Protein AF-A0A496L6R9-F1 (afdb_monomer_lite)

pLDDT: mean 81.35, std 10.78, range [52.53, 95.12]

Structure (mmCIF, N/CA/C/O backbone):
data_AF-A0A496L6R9-F1
#
_entry.id   AF-A0A496L6R9-F1
#
loop_
_atom_site.group_PDB
_atom_site.id
_atom_site.type_symbol
_atom_site.label_atom_id
_atom_site.label_alt_id
_atom_site.label_comp_id
_atom_site.label_asym_id
_atom_site.label_entity_id
_atom_site.label_seq_id
_atom_site.pdbx_PDB_ins_code
_atom_site.Cartn_x
_atom_site.Cartn_y
_atom_site.Cartn_z
_atom_site.occupancy
_atom_site.B_iso_or_equiv
_atom_site.auth_seq_id
_atom_site.auth_comp_id
_atom_site.auth_asym_id
_atom_site.auth_atom_id
_atom_site.pdbx_PDB_model_num
ATOM 1 N N . MET A 1 1 ? -13.914 -12.854 -1.482 1.00 52.53 1 MET A N 1
ATOM 2 C CA . MET A 1 1 ? -13.516 -12.186 -0.224 1.00 52.53 1 MET A CA 1
ATOM 3 C C . MET A 1 1 ? -13.835 -13.091 0.954 1.00 52.53 1 MET A C 1
ATOM 5 O O . MET A 1 1 ? -14.924 -13.657 1.001 1.00 52.53 1 MET A O 1
ATOM 9 N N . HIS A 1 2 ? -12.878 -13.286 1.862 1.00 59.50 2 HIS A N 1
ATOM 10 C CA . HIS A 1 2 ? -13.120 -13.997 3.119 1.00 59.50 2 HIS A CA 1
ATOM 11 C C . HIS A 1 2 ? -14.082 -13.174 3.985 1.00 59.50 2 HIS A C 1
ATOM 13 O O . HIS A 1 2 ? -13.834 -11.998 4.201 1.00 59.50 2 HIS A O 1
ATOM 19 N N . LYS A 1 3 ? -15.140 -13.791 4.530 1.00 73.44 3 LYS A N 1
ATOM 20 C CA . LYS A 1 3 ? -16.176 -13.107 5.338 1.00 73.44 3 LYS A CA 1
ATOM 21 C C . LYS A 1 3 ? -15.670 -12.454 6.640 1.00 73.44 3 LYS A C 1
ATOM 23 O O . LYS A 1 3 ? -16.448 -11.799 7.318 1.00 73.44 3 LYS A O 1
ATOM 28 N N . ASN A 1 4 ? -14.396 -12.648 6.989 1.00 83.94 4 ASN A N 1
ATOM 29 C CA . ASN A 1 4 ? -13.804 -12.241 8.265 1.00 83.94 4 ASN A CA 1
ATOM 30 C C . ASN A 1 4 ? -12.659 -11.224 8.108 1.00 83.94 4 ASN A C 1
ATOM 32 O O . ASN A 1 4 ? -11.947 -10.970 9.076 1.00 83.94 4 ASN A O 1
ATOM 36 N N . ILE A 1 5 ? -12.428 -10.696 6.903 1.00 86.44 5 ILE A N 1
ATOM 37 C CA . ILE A 1 5 ? -11.388 -9.694 6.640 1.00 86.44 5 ILE A CA 1
ATOM 38 C C . ILE A 1 5 ? -12.084 -8.472 6.058 1.00 86.44 5 ILE A C 1
ATOM 40 O O . ILE A 1 5 ? -12.836 -8.624 5.102 1.00 86.44 5 ILE A O 1
ATOM 44 N N . ILE A 1 6 ? -11.831 -7.305 6.653 1.00 88.25 6 ILE A N 1
ATOM 45 C CA . ILE A 1 6 ? -12.342 -6.013 6.191 1.00 88.25 6 ILE A CA 1
ATOM 46 C C . ILE A 1 6 ? -11.145 -5.100 5.924 1.00 88.25 6 ILE A C 1
ATOM 48 O O . ILE A 1 6 ? -10.299 -4.935 6.809 1.00 88.25 6 ILE A O 1
ATOM 52 N N . SER A 1 7 ? -11.059 -4.510 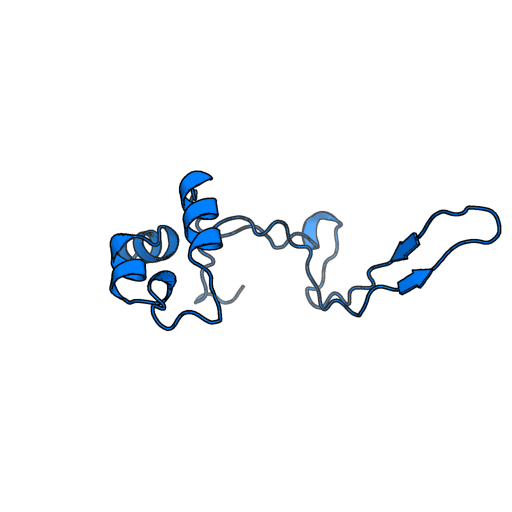4.733 1.00 89.19 7 SER A N 1
ATOM 53 C CA . SER A 1 7 ? -10.025 -3.522 4.402 1.00 89.19 7 SER A CA 1
ATOM 54 C C . SER A 1 7 ? -10.416 -2.115 4.880 1.00 89.19 7 SER A C 1
ATOM 56 O O . SER A 1 7 ? -11.514 -1.625 4.620 1.00 89.19 7 SER A O 1
ATOM 58 N N . VAL A 1 8 ? -9.509 -1.451 5.606 1.00 92.50 8 VAL A N 1
ATOM 59 C CA . VAL A 1 8 ? -9.713 -0.109 6.181 1.00 92.50 8 VAL A CA 1
ATOM 60 C C . VAL A 1 8 ? -8.494 0.756 5.869 1.00 92.50 8 VAL A C 1
ATOM 62 O O . VAL A 1 8 ? -7.380 0.354 6.201 1.00 92.50 8 VAL A O 1
ATOM 65 N N . GLY A 1 9 ? -8.677 1.931 5.262 1.00 92.38 9 GLY A N 1
ATOM 66 C CA . GLY A 1 9 ? -7.553 2.813 4.917 1.00 92.38 9 GLY A CA 1
ATOM 67 C C . GLY A 1 9 ? -7.839 3.758 3.753 1.00 92.38 9 GLY A C 1
ATOM 68 O O . GLY A 1 9 ? -8.968 4.207 3.593 1.00 92.38 9 GLY A O 1
ATOM 69 N N . GLU A 1 10 ? -6.822 4.041 2.942 1.00 89.62 10 GLU A N 1
ATOM 70 C CA . GLU A 1 10 ? -6.932 4.787 1.680 1.00 89.62 10 GLU A CA 1
ATOM 71 C C . GLU A 1 10 ? -6.677 3.874 0.481 1.00 89.62 10 GLU A C 1
ATOM 73 O O . GLU A 1 10 ? -6.078 2.803 0.611 1.00 89.62 10 GLU A O 1
ATOM 78 N N . THR A 1 11 ? -7.111 4.315 -0.700 1.00 86.69 11 THR A N 1
ATOM 79 C CA . THR A 1 11 ? -6.759 3.667 -1.964 1.00 86.69 11 THR A CA 1
ATOM 80 C C . THR A 1 11 ? -5.253 3.729 -2.168 1.00 86.69 11 THR A C 1
ATOM 82 O O . THR A 1 11 ? -4.670 4.811 -2.191 1.00 86.69 11 THR A O 1
ATOM 85 N N . THR A 1 12 ? -4.613 2.573 -2.328 1.00 77.12 12 THR A N 1
ATOM 86 C CA . THR A 1 12 ? -3.144 2.507 -2.424 1.00 77.12 12 THR A CA 1
ATOM 87 C C . THR A 1 12 ? -2.596 3.054 -3.742 1.00 77.12 12 THR A C 1
ATOM 89 O O . THR A 1 12 ? -1.404 3.338 -3.824 1.00 77.12 12 THR A O 1
ATOM 92 N N . GLY A 1 13 ? -3.437 3.161 -4.780 1.00 75.25 13 GLY A N 1
ATOM 93 C CA . GLY A 1 13 ? -3.020 3.516 -6.139 1.00 75.25 13 GLY A CA 1
ATOM 94 C C . GLY A 1 13 ? -2.107 2.479 -6.803 1.00 75.25 13 GLY A C 1
ATOM 95 O O . GLY A 1 13 ? -1.607 2.723 -7.899 1.00 75.25 13 GLY A O 1
ATOM 96 N N . ASN A 1 14 ? -1.881 1.331 -6.154 1.00 70.81 14 ASN A N 1
ATOM 97 C CA . ASN A 1 14 ? -1.014 0.278 -6.658 1.00 70.81 14 ASN A CA 1
ATOM 98 C C . ASN A 1 14 ? -1.794 -0.704 -7.530 1.00 70.81 14 ASN A C 1
ATOM 100 O O . ASN A 1 14 ? -2.900 -1.128 -7.191 1.00 70.81 14 ASN A O 1
ATOM 104 N N . LEU A 1 15 ? -1.164 -1.105 -8.630 1.00 69.75 15 LEU A N 1
ATOM 105 C CA . LEU A 1 15 ? -1.624 -2.196 -9.480 1.00 69.75 15 LEU A CA 1
ATOM 106 C C . LEU A 1 1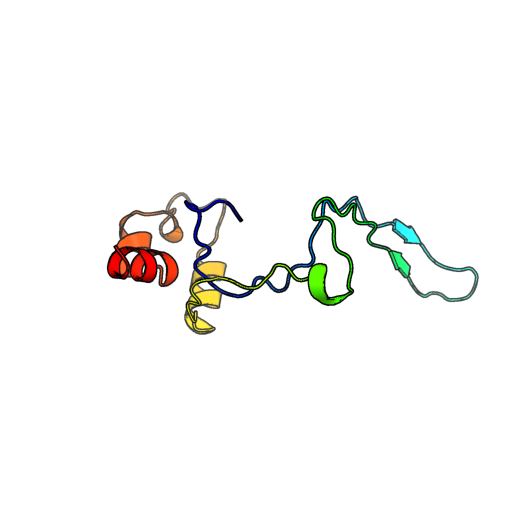5 ? -1.354 -3.546 -8.803 1.00 69.75 15 LEU A C 1
ATOM 108 O O . LEU A 1 15 ? -0.355 -3.723 -8.103 1.00 69.75 15 LEU A O 1
ATOM 112 N N . LEU A 1 16 ? -2.250 -4.505 -9.020 1.00 65.38 16 LEU A N 1
ATOM 113 C CA . LEU A 1 16 ? -2.086 -5.873 -8.542 1.00 65.38 16 LEU A CA 1
ATOM 114 C C . LEU A 1 16 ? -0.898 -6.599 -9.169 1.00 65.38 16 LEU A C 1
ATOM 116 O O . LEU A 1 16 ? -0.565 -6.381 -10.329 1.00 65.38 16 LEU A O 1
ATOM 120 N N . GLY A 1 17 ? -0.397 -7.583 -8.419 1.00 64.88 17 GLY A N 1
ATOM 121 C CA . GLY A 1 17 ? 0.391 -8.710 -8.906 1.00 64.88 17 GLY A CA 1
ATOM 122 C C . GLY A 1 17 ? 1.799 -8.791 -8.320 1.00 64.88 17 GLY A C 1
ATOM 123 O O . GLY A 1 17 ? 2.230 -7.942 -7.542 1.00 64.88 17 GLY A O 1
ATOM 124 N N . PHE A 1 18 ? 2.506 -9.877 -8.636 1.00 67.56 18 PHE A N 1
ATOM 125 C CA . PHE A 1 18 ? 3.890 -10.060 -8.204 1.00 67.56 18 PHE A CA 1
ATOM 126 C C . PHE A 1 18 ? 4.817 -9.469 -9.266 1.00 67.56 18 PHE A C 1
ATOM 128 O O . PHE A 1 18 ? 4.979 -10.042 -10.348 1.00 67.56 18 PHE A O 1
ATOM 135 N N . GLY A 1 19 ? 5.370 -8.293 -8.969 1.00 66.06 19 GLY A N 1
ATOM 136 C CA . GLY A 1 19 ? 6.327 -7.625 -9.843 1.00 66.06 19 GLY A CA 1
ATOM 137 C C . GLY A 1 19 ? 7.654 -8.379 -9.884 1.00 66.06 19 GLY A C 1
ATOM 138 O O . GLY A 1 19 ? 8.199 -8.761 -8.848 1.00 66.06 19 GLY A O 1
ATOM 139 N N . PHE A 1 20 ? 8.188 -8.573 -11.087 1.00 68.38 20 PHE A N 1
ATOM 140 C CA . PHE A 1 20 ? 9.599 -8.907 -11.271 1.00 68.38 20 PHE A CA 1
ATOM 141 C C . PHE A 1 20 ? 10.405 -7.628 -11.489 1.00 68.38 20 PHE A C 1
ATOM 143 O O . PHE A 1 20 ? 9.843 -6.564 -11.741 1.00 68.38 20 PHE A O 1
ATOM 150 N N . ALA A 1 21 ? 11.734 -7.730 -11.397 1.00 80.94 21 ALA A N 1
ATOM 151 C CA . ALA A 1 21 ? 12.602 -6.617 -11.758 1.00 80.94 21 ALA A CA 1
ATOM 152 C C . ALA A 1 21 ? 12.229 -6.106 -13.167 1.00 80.94 21 ALA A C 1
ATOM 154 O O . ALA A 1 21 ? 12.087 -6.928 -14.082 1.00 80.94 21 ALA A O 1
ATOM 155 N N . PRO A 1 22 ? 12.043 -4.787 -13.344 1.00 84.75 22 PRO A N 1
ATOM 156 C CA . PRO A 1 22 ? 11.616 -4.235 -14.617 1.00 84.75 22 PRO A CA 1
ATOM 157 C C . PRO A 1 22 ? 12.642 -4.537 -15.711 1.00 84.75 22 PRO A C 1
ATOM 159 O O . PRO A 1 22 ? 13.855 -4.483 -15.495 1.00 84.75 22 PRO A O 1
ATOM 162 N N . LEU A 1 23 ? 12.144 -4.850 -16.905 1.00 88.81 23 LEU A N 1
ATOM 163 C CA . LEU A 1 23 ? 12.969 -5.002 -18.094 1.00 88.81 23 LEU A CA 1
ATOM 164 C C . LEU A 1 23 ? 13.225 -3.618 -18.681 1.00 88.81 23 LEU A C 1
ATOM 166 O O . LEU A 1 23 ? 12.334 -3.007 -19.274 1.00 88.81 23 LEU A O 1
ATOM 170 N N . THR A 1 24 ? 14.456 -3.146 -18.525 1.00 92.44 24 THR A N 1
ATOM 171 C CA . THR A 1 24 ? 14.896 -1.847 -19.036 1.00 92.44 24 THR A CA 1
ATOM 172 C C . THR A 1 24 ? 15.773 -2.037 -20.265 1.00 92.44 24 THR A C 1
ATOM 174 O O . THR A 1 24 ? 16.774 -2.753 -20.215 1.00 92.44 24 THR A O 1
ATOM 177 N N . PHE A 1 25 ? 15.422 -1.389 -21.375 1.00 92.69 25 PHE A N 1
ATOM 178 C CA . PHE A 1 25 ? 16.193 -1.452 -22.617 1.00 92.69 25 PHE A CA 1
ATOM 179 C C . PHE A 1 25 ? 16.085 -0.157 -23.429 1.00 92.69 25 PHE A C 1
ATOM 181 O O . PHE A 1 25 ? 15.204 0.670 -23.214 1.00 92.69 25 PHE A O 1
ATOM 188 N N . VAL A 1 26 ? 16.999 0.020 -24.383 1.00 95.12 26 VAL A N 1
ATOM 189 C CA . VAL A 1 26 ? 17.026 1.163 -25.306 1.00 95.12 26 VAL A CA 1
ATOM 190 C C . VAL A 1 26 ? 16.913 0.632 -26.727 1.00 95.12 26 VAL A C 1
ATOM 192 O O . VAL A 1 26 ? 17.673 -0.253 -27.122 1.00 95.12 26 VAL A O 1
ATOM 195 N N . LEU A 1 27 ? 15.967 1.161 -27.505 1.00 89.88 27 LEU A N 1
ATOM 196 C CA . LEU A 1 27 ? 15.844 0.795 -28.916 1.00 89.88 27 LEU A CA 1
ATOM 197 C C . LEU A 1 27 ? 16.990 1.399 -29.742 1.00 89.88 27 LEU A C 1
ATOM 199 O O . LEU A 1 27 ? 17.383 2.545 -29.481 1.00 89.88 27 LEU A O 1
ATOM 203 N N . PRO A 1 28 ? 17.471 0.696 -30.786 1.00 87.19 28 PRO A N 1
ATOM 204 C CA . PRO A 1 28 ? 18.461 1.251 -31.697 1.00 87.19 28 PRO A CA 1
ATOM 205 C C . PRO A 1 28 ? 17.987 2.594 -32.266 1.00 87.19 28 PRO A C 1
ATOM 207 O O . PRO A 1 28 ? 16.879 2.699 -32.787 1.00 87.19 28 PRO A O 1
ATOM 210 N N . ASN A 1 29 ? 18.842 3.613 -32.175 1.00 90.94 29 ASN A N 1
ATOM 211 C CA . ASN A 1 29 ? 18.635 4.965 -32.715 1.00 90.94 29 ASN A CA 1
ATOM 212 C C . ASN A 1 29 ? 17.563 5.836 -32.037 1.00 90.94 29 ASN A C 1
ATOM 214 O O . ASN A 1 29 ? 17.313 6.933 -32.528 1.00 90.94 29 ASN A O 1
ATOM 218 N N . SER A 1 30 ? 16.937 5.404 -30.935 1.00 87.06 30 SER A N 1
ATOM 219 C CA . SER A 1 30 ? 15.881 6.217 -30.306 1.00 87.06 30 SER A CA 1
ATOM 220 C C . SER A 1 30 ? 16.356 7.062 -29.116 1.00 87.06 30 SER A C 1
ATOM 222 O O . SER A 1 30 ? 15.681 8.017 -28.761 1.00 87.06 30 SER A O 1
ATOM 224 N N . CYS A 1 31 ? 17.493 6.740 -28.485 1.00 89.50 31 CYS A N 1
ATOM 225 C CA . CYS A 1 31 ? 17.951 7.327 -27.208 1.00 89.50 31 CYS A CA 1
ATOM 226 C C . CYS A 1 31 ? 16.915 7.301 -26.057 1.00 89.50 31 CYS A C 1
ATOM 228 O O . CYS A 1 31 ? 17.224 7.751 -24.956 1.00 89.50 31 CYS A O 1
ATOM 230 N N . PHE A 1 32 ? 15.716 6.753 -26.273 1.00 94.00 32 PHE A N 1
ATOM 231 C CA . PHE A 1 32 ? 14.690 6.584 -25.260 1.00 94.00 32 PHE A CA 1
ATOM 232 C C . PHE A 1 32 ? 14.937 5.299 -24.478 1.00 94.00 32 PHE A C 1
ATOM 234 O O . PHE A 1 32 ? 15.203 4.237 -25.051 1.00 94.00 32 PHE A O 1
ATOM 241 N N . VAL A 1 33 ? 14.816 5.409 -23.158 1.00 92.38 33 VAL A N 1
ATOM 242 C CA . VAL A 1 33 ? 14.798 4.266 -22.251 1.00 92.38 33 VAL A CA 1
ATOM 243 C C . VAL A 1 33 ? 13.364 3.763 -22.163 1.00 92.38 33 VAL A C 1
ATOM 245 O O . VAL A 1 33 ? 12.463 4.506 -21.780 1.00 92.38 33 VAL A O 1
ATOM 248 N N . PHE A 1 34 ? 13.165 2.501 -22.520 1.00 93.06 34 PHE A N 1
ATOM 249 C CA . PHE A 1 34 ? 11.910 1.789 -22.340 1.00 93.06 34 PHE A CA 1
ATOM 250 C C . PHE A 1 34 ? 12.009 0.944 -21.077 1.00 93.06 34 PHE A C 1
ATOM 252 O O . PHE A 1 34 ? 13.004 0.246 -20.868 1.00 93.06 34 PHE A O 1
ATOM 259 N N . GLN A 1 35 ? 10.965 1.001 -20.258 1.00 91.56 35 GLN A N 1
ATOM 260 C CA . GLN A 1 35 ? 10.807 0.170 -19.075 1.00 91.56 35 GLN A CA 1
ATOM 261 C C . GLN A 1 35 ? 9.513 -0.622 -19.220 1.00 91.56 35 GLN A C 1
ATOM 263 O O . GLN A 1 35 ? 8.445 -0.045 -19.419 1.00 91.56 35 GLN A O 1
ATOM 268 N N . ILE A 1 36 ? 9.622 -1.945 -19.153 1.00 87.88 36 ILE A N 1
ATOM 269 C CA . ILE A 1 36 ? 8.473 -2.845 -19.101 1.00 87.88 36 ILE A CA 1
ATOM 270 C C . ILE A 1 36 ? 8.466 -3.482 -17.720 1.00 87.88 36 ILE A C 1
ATOM 272 O O . ILE A 1 36 ? 9.451 -4.100 -17.319 1.00 87.88 36 ILE A O 1
ATOM 276 N N . GLU A 1 37 ? 7.351 -3.352 -17.010 1.00 84.06 37 GLU A N 1
ATOM 277 C CA . GLU A 1 37 ? 7.143 -3.979 -15.706 1.00 84.06 37 GLU A CA 1
ATOM 278 C C . GLU A 1 37 ? 6.283 -5.232 -15.892 1.00 84.06 37 GLU A C 1
ATOM 280 O O . GLU A 1 37 ? 5.056 -5.134 -15.947 1.00 84.06 37 GLU A O 1
ATOM 285 N N . PRO A 1 38 ? 6.889 -6.420 -16.081 1.00 80.19 38 PRO A N 1
ATOM 286 C CA . PRO A 1 38 ? 6.122 -7.647 -16.167 1.00 80.19 38 PRO A CA 1
ATOM 287 C C . PRO A 1 38 ? 5.566 -7.990 -14.786 1.00 80.19 38 PRO A C 1
ATOM 289 O O . PRO A 1 38 ? 6.300 -8.077 -13.797 1.00 80.19 38 PRO A O 1
ATOM 292 N N . VAL A 1 39 ? 4.263 -8.234 -14.741 1.00 76.81 39 VAL A N 1
ATOM 293 C CA . VAL A 1 39 ? 3.561 -8.588 -13.515 1.00 76.81 39 VAL A CA 1
ATOM 294 C C . VAL A 1 39 ? 2.830 -9.908 -13.722 1.00 76.81 39 VAL A C 1
ATOM 296 O O . VAL A 1 39 ? 2.130 -10.090 -14.719 1.00 76.81 39 VAL A O 1
ATOM 299 N N . LEU A 1 40 ? 3.000 -10.845 -12.786 1.00 76.69 40 LEU A N 1
ATOM 300 C CA . LEU A 1 40 ? 2.146 -12.029 -12.723 1.00 76.69 40 LEU A CA 1
ATOM 301 C C . LEU A 1 40 ? 0.877 -11.686 -11.949 1.00 76.69 40 LEU A C 1
ATOM 303 O O . LEU A 1 40 ? 0.938 -11.381 -10.754 1.00 76.69 40 LEU A O 1
ATOM 307 N N . ASP A 1 41 ? -0.266 -11.777 -12.626 1.00 74.38 41 ASP A N 1
ATOM 308 C CA . ASP A 1 41 ? -1.566 -11.678 -11.978 1.00 74.38 41 ASP A CA 1
ATOM 309 C C . ASP A 1 41 ? -2.015 -13.047 -11.443 1.00 74.38 41 ASP A C 1
ATOM 311 O O . ASP A 1 41 ? -2.120 -14.028 -12.179 1.00 74.38 41 ASP A O 1
ATOM 315 N N . LEU A 1 42 ? -2.295 -13.099 -10.142 1.00 74.38 42 LEU A N 1
ATOM 316 C CA . LEU A 1 42 ? -2.850 -14.263 -9.444 1.00 74.38 42 LEU A CA 1
ATOM 317 C C . LEU A 1 42 ? -4.282 -14.003 -8.943 1.00 74.38 42 LEU A C 1
ATOM 319 O O . LEU A 1 42 ? -4.833 -14.810 -8.196 1.00 74.38 42 LEU A O 1
ATOM 323 N N . SER A 1 43 ? -4.883 -12.873 -9.329 1.00 70.75 43 SER A N 1
ATOM 324 C CA . SER A 1 43 ? -6.185 -12.401 -8.849 1.00 70.75 43 SER A CA 1
ATOM 325 C C . SER A 1 43 ? -7.368 -12.798 -9.741 1.00 70.75 43 SER A C 1
ATOM 327 O O . SER A 1 43 ? -8.513 -12.537 -9.371 1.00 70.75 43 SER A O 1
ATOM 329 N N . ASN A 1 44 ? -7.112 -13.502 -10.854 1.00 76.50 44 ASN A N 1
ATOM 330 C CA . ASN A 1 44 ? -8.120 -13.905 -11.843 1.00 76.50 44 ASN A CA 1
ATOM 331 C C . ASN A 1 44 ? -8.851 -12.692 -12.455 1.00 76.50 44 ASN A C 1
ATOM 333 O O . ASN A 1 44 ? -10.072 -12.737 -12.650 1.00 76.50 44 ASN A O 1
ATOM 337 N N . ALA A 1 45 ? -8.106 -11.617 -12.743 1.00 78.00 45 ALA A N 1
ATOM 338 C CA . ALA A 1 45 ? -8.620 -10.424 -13.403 1.00 78.00 45 ALA A CA 1
ATOM 339 C C . ALA A 1 45 ? -9.164 -10.760 -14.803 1.00 78.00 45 ALA A C 1
ATOM 341 O O . ALA A 1 45 ? -8.550 -11.499 -15.576 1.00 78.00 45 ALA A O 1
ATOM 342 N N . LYS A 1 46 ? -10.336 -10.217 -15.146 1.00 82.56 46 LYS A N 1
ATOM 343 C CA . LYS A 1 46 ? -11.003 -10.410 -16.447 1.00 82.56 46 LYS A CA 1
ATOM 344 C C . LYS A 1 46 ? -11.128 -9.115 -17.239 1.00 82.56 46 LYS A C 1
ATOM 346 O O . LYS A 1 46 ? -11.242 -9.155 -18.463 1.00 82.56 46 LYS A O 1
ATOM 351 N N . THR A 1 47 ? -11.134 -7.980 -16.552 1.00 82.19 47 THR A N 1
ATOM 352 C CA . THR A 1 47 ? -11.240 -6.642 -17.134 1.00 82.19 47 THR A CA 1
ATOM 353 C C . THR A 1 47 ? -10.039 -5.782 -16.744 1.00 82.19 47 THR A C 1
ATOM 355 O O . THR A 1 47 ? -9.335 -6.085 -15.786 1.00 82.19 47 THR A O 1
ATOM 358 N N . LEU A 1 48 ? -9.810 -4.679 -17.467 1.00 76.81 48 LEU A N 1
ATOM 359 C CA . LEU A 1 48 ? -8.750 -3.716 -17.135 1.00 76.81 48 LEU A CA 1
ATOM 360 C C . LEU A 1 48 ? -8.907 -3.141 -15.713 1.00 76.81 48 LEU A C 1
ATOM 362 O O . LEU A 1 48 ? -7.917 -2.823 -15.064 1.00 76.81 48 LEU A O 1
ATOM 366 N N . TYR A 1 49 ? -10.141 -3.023 -15.222 1.00 76.00 49 TYR A N 1
ATOM 367 C CA . TYR A 1 49 ? -10.423 -2.479 -13.894 1.00 76.00 49 TYR A CA 1
ATOM 368 C C . TYR A 1 49 ? -10.156 -3.484 -12.774 1.00 76.00 49 TYR A C 1
ATOM 370 O O . TYR A 1 49 ? -9.896 -3.079 -11.648 1.00 76.00 49 TYR A O 1
ATOM 378 N N . ASP A 1 50 ? -10.140 -4.780 -13.086 1.00 75.69 50 ASP A N 1
ATOM 379 C CA . ASP A 1 50 ? -9.864 -5.827 -12.101 1.00 75.69 50 ASP A CA 1
ATOM 380 C C . ASP A 1 50 ? -8.387 -5.817 -11.660 1.00 75.69 50 ASP A C 1
ATOM 382 O O . ASP A 1 50 ? -8.049 -6.384 -10.634 1.00 75.69 50 ASP A O 1
ATOM 386 N N . TYR A 1 51 ? -7.493 -5.132 -12.384 1.00 72.06 51 TYR A N 1
ATOM 387 C CA . TYR A 1 51 ? -6.101 -4.926 -11.953 1.00 72.06 51 TYR A CA 1
ATOM 388 C C . TYR A 1 51 ? -5.969 -3.905 -10.814 1.00 72.06 51 TYR A C 1
ATOM 390 O O . TYR A 1 51 ? -4.938 -3.859 -10.139 1.00 72.06 51 TYR A O 1
ATOM 398 N N . PHE A 1 52 ? -7.009 -3.099 -10.589 1.00 72.12 52 PHE A N 1
ATOM 399 C CA . PHE A 1 52 ? -7.087 -2.102 -9.530 1.00 72.12 52 PHE A CA 1
ATOM 400 C C . PHE A 1 52 ? -7.928 -2.666 -8.376 1.00 72.12 52 PHE A C 1
ATOM 402 O O . PHE A 1 52 ? -9.095 -2.328 -8.191 1.00 72.12 52 PHE A O 1
ATOM 409 N N . HIS A 1 53 ? -7.346 -3.569 -7.582 1.00 68.94 53 HIS A N 1
ATOM 410 C CA . HIS A 1 53 ? -7.915 -3.950 -6.278 1.00 68.94 53 HIS A CA 1
ATOM 411 C C . HIS A 1 53 ? -7.414 -3.004 -5.177 1.00 68.94 53 HIS A C 1
ATOM 413 O O . HIS A 1 53 ? -6.934 -3.432 -4.127 1.00 68.94 53 HIS A O 1
ATOM 419 N N . ASP A 1 54 ? -7.479 -1.704 -5.435 1.00 75.75 54 ASP A N 1
ATOM 420 C CA . ASP A 1 54 ? -7.046 -0.655 -4.515 1.00 75.75 54 ASP A CA 1
ATOM 421 C C . ASP A 1 54 ? -8.188 -0.131 -3.636 1.00 75.75 54 ASP A C 1
ATOM 423 O O . ASP A 1 54 ? -7.936 0.565 -2.653 1.00 75.75 54 ASP A O 1
ATOM 427 N N . ASN A 1 55 ? -9.432 -0.493 -3.958 1.00 79.38 55 ASN A N 1
ATOM 428 C CA . ASN A 1 55 ? -10.604 -0.104 -3.191 1.00 79.38 55 ASN A CA 1
ATOM 429 C C . ASN A 1 55 ? -10.602 -0.747 -1.799 1.00 79.38 55 ASN A C 1
ATOM 431 O O . ASN A 1 55 ? -10.574 -1.970 -1.638 1.00 79.38 55 ASN A O 1
ATOM 435 N N . VAL A 1 56 ? -10.695 0.108 -0.786 1.00 87.56 56 VAL A N 1
ATOM 436 C CA . VAL A 1 56 ? -10.902 -0.281 0.609 1.00 87.56 56 VAL A CA 1
ATOM 437 C C . VAL A 1 56 ? -12.395 -0.330 0.930 1.00 87.56 56 VAL A C 1
ATOM 439 O O . VAL A 1 56 ? -13.170 0.499 0.457 1.00 87.56 56 VAL A O 1
ATOM 442 N N . GLU A 1 57 ? -12.813 -1.283 1.759 1.00 90.88 57 GLU A N 1
ATOM 443 C CA . GLU A 1 57 ? -14.213 -1.424 2.175 1.00 90.88 57 GLU A CA 1
ATOM 444 C C . GLU A 1 57 ? -14.638 -0.295 3.118 1.00 90.88 57 GLU A C 1
ATOM 446 O O . GLU A 1 57 ? -15.787 0.148 3.092 1.00 90.88 57 GLU A O 1
ATOM 451 N N . ILE A 1 58 ? -13.709 0.192 3.944 1.00 92.75 58 ILE A N 1
ATOM 452 C CA . ILE A 1 58 ? -13.933 1.319 4.846 1.00 92.75 58 ILE A CA 1
ATOM 453 C C . ILE A 1 58 ? -12.876 2.396 4.579 1.00 92.75 58 ILE A C 1
ATOM 455 O O . ILE A 1 58 ? -11.748 2.289 5.073 1.00 92.75 58 ILE A O 1
ATOM 459 N N . PRO A 1 59 ? -13.229 3.461 3.841 1.00 93.38 59 PRO A N 1
ATOM 460 C CA . PRO A 1 59 ? -12.298 4.539 3.562 1.00 93.38 59 PRO A CA 1
ATOM 461 C C . PRO A 1 59 ? -12.009 5.380 4.814 1.00 93.38 59 PRO A C 1
ATOM 463 O O . PRO A 1 59 ? -12.879 5.616 5.666 1.00 93.38 59 PRO A O 1
ATOM 466 N N . VAL A 1 60 ? -10.769 5.847 4.910 1.00 94.31 60 VAL A N 1
ATOM 467 C CA . VAL A 1 60 ? -10.249 6.747 5.940 1.00 94.31 60 VAL A CA 1
ATOM 468 C C . VAL A 1 60 ? -9.448 7.827 5.246 1.00 94.31 60 VAL A C 1
ATOM 470 O O . VAL A 1 60 ? -8.385 7.540 4.731 1.00 94.31 60 VAL A O 1
ATOM 473 N N . GLU A 1 61 ? -9.934 9.060 5.261 1.00 90.75 61 GLU A N 1
ATOM 474 C CA . GLU A 1 61 ? -9.198 10.197 4.710 1.00 90.75 61 GLU A CA 1
ATOM 475 C C . GLU A 1 61 ? -8.005 10.553 5.610 1.00 90.75 61 GLU A C 1
ATOM 477 O O . GLU A 1 61 ? -8.166 10.779 6.819 1.00 90.75 61 GLU A O 1
ATOM 482 N N . ILE A 1 62 ? -6.808 10.599 5.027 1.00 90.44 62 ILE A N 1
ATOM 483 C CA . ILE A 1 62 ? -5.576 11.013 5.694 1.00 90.44 62 ILE A CA 1
ATOM 484 C C . ILE A 1 62 ? -5.137 12.341 5.078 1.00 90.44 62 ILE A C 1
ATOM 486 O O . ILE A 1 62 ? -4.885 12.447 3.882 1.00 90.44 62 ILE A O 1
ATOM 490 N N . SER A 1 63 ? -5.030 13.385 5.900 1.00 90.00 63 SER A N 1
ATOM 491 C CA . SER A 1 63 ? -4.632 14.698 5.389 1.00 90.00 63 SER A CA 1
ATOM 492 C C . SER A 1 63 ? -3.182 14.688 4.890 1.00 90.00 63 SER A C 1
ATOM 494 O O . SER A 1 63 ? -2.324 13.988 5.439 1.00 90.00 63 SER A O 1
ATOM 496 N N . VAL A 1 64 ? -2.883 15.516 3.886 1.00 89.31 64 VAL A N 1
ATOM 497 C CA . VAL A 1 64 ? -1.530 15.656 3.318 1.00 89.31 64 VAL A CA 1
ATOM 498 C C . VAL A 1 64 ? -0.508 15.998 4.405 1.00 89.31 64 VAL A C 1
ATOM 500 O O . VAL A 1 64 ? 0.591 15.446 4.427 1.00 89.31 64 VAL A O 1
ATOM 503 N N . GLU A 1 65 ? -0.873 16.856 5.358 1.00 89.44 65 GLU A N 1
ATOM 504 C CA . GLU A 1 65 ? -0.013 17.223 6.485 1.00 89.44 65 GLU A CA 1
ATOM 505 C C . GLU A 1 65 ? 0.327 16.006 7.352 1.00 89.44 65 GLU A C 1
ATOM 507 O O . GLU A 1 65 ? 1.473 15.851 7.781 1.00 89.44 65 GLU A O 1
ATOM 512 N N . GLN A 1 66 ? -0.648 15.125 7.595 1.00 86.00 66 GLN A N 1
ATOM 513 C CA . GLN A 1 66 ? -0.441 13.899 8.358 1.00 86.00 66 GLN A CA 1
ATOM 514 C C . GLN A 1 66 ? 0.424 12.897 7.582 1.00 86.00 66 GLN A C 1
ATOM 516 O O . GLN A 1 66 ? 1.309 12.288 8.185 1.00 86.00 66 GLN A O 1
ATOM 521 N N . VAL A 1 67 ? 0.232 12.767 6.263 1.00 85.94 67 VAL A N 1
ATOM 522 C CA . VAL A 1 67 ? 1.088 11.939 5.392 1.00 85.94 67 VAL A CA 1
ATOM 523 C C . VAL A 1 67 ? 2.539 12.415 5.462 1.00 85.94 67 VAL A C 1
ATOM 525 O O . VAL A 1 67 ? 3.432 11.627 5.777 1.00 85.94 67 VAL A O 1
ATOM 528 N N . VAL A 1 68 ? 2.776 13.714 5.257 1.00 85.19 68 VAL A N 1
ATOM 529 C CA . VAL A 1 68 ? 4.116 14.320 5.319 1.00 85.19 68 VAL A CA 1
ATOM 530 C C . VAL A 1 68 ? 4.732 14.144 6.705 1.00 85.19 68 VAL A C 1
ATOM 532 O O . VAL A 1 68 ? 5.904 13.786 6.827 1.00 85.19 68 VAL A O 1
ATOM 535 N N . LYS A 1 69 ? 3.949 14.343 7.770 1.00 82.56 69 LYS A N 1
ATOM 536 C CA . LYS A 1 69 ? 4.407 14.125 9.145 1.00 82.56 69 LYS A CA 1
ATOM 537 C C . LYS A 1 69 ? 4.807 12.668 9.380 1.00 82.56 69 LYS A C 1
ATOM 539 O O . LYS A 1 69 ? 5.837 12.427 10.002 1.00 82.56 69 LYS A O 1
ATOM 544 N N . ASN A 1 70 ? 4.027 11.704 8.901 1.00 80.88 70 ASN A N 1
ATOM 545 C CA . ASN A 1 70 ? 4.340 10.283 9.051 1.00 80.88 70 ASN A CA 1
ATOM 546 C C . ASN A 1 70 ? 5.601 9.906 8.266 1.00 80.88 70 ASN A C 1
ATOM 548 O O . ASN A 1 70 ? 6.468 9.235 8.817 1.00 80.88 70 ASN A O 1
ATOM 552 N N . PHE A 1 71 ? 5.736 10.397 7.032 1.00 77.56 71 PHE A N 1
ATOM 553 C CA . PHE A 1 71 ? 6.911 10.176 6.189 1.00 77.56 71 PHE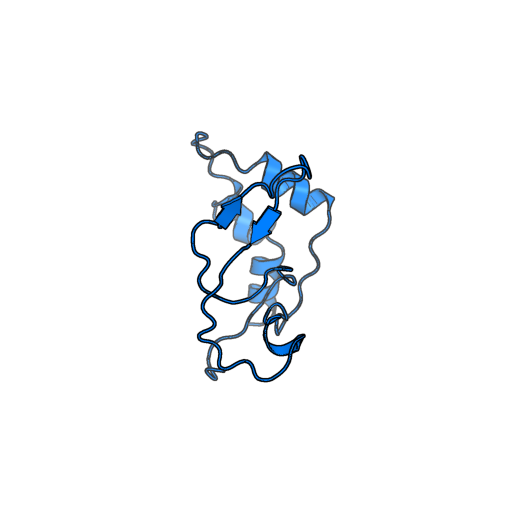 A CA 1
ATOM 554 C C . PHE A 1 71 ? 8.185 10.765 6.806 1.00 77.56 71 PHE A C 1
ATOM 556 O O . PHE A 1 71 ? 9.190 10.078 6.925 1.00 77.56 71 PHE A O 1
ATOM 563 N N . ASN A 1 72 ? 8.139 12.009 7.287 1.00 74.12 72 ASN A N 1
ATOM 564 C CA . ASN A 1 72 ? 9.301 12.658 7.904 1.00 74.12 72 ASN A CA 1
ATOM 565 C C . ASN A 1 72 ? 9.699 12.032 9.249 1.00 74.12 72 ASN A C 1
ATOM 567 O O . ASN A 1 72 ? 10.855 12.124 9.658 1.00 74.12 72 ASN A O 1
ATOM 571 N N . ASN A 1 73 ? 8.747 11.406 9.945 1.00 71.44 73 ASN A N 1
ATOM 572 C CA . ASN A 1 73 ? 9.013 10.660 11.174 1.00 71.44 73 ASN A CA 1
ATOM 573 C C . ASN A 1 73 ? 9.374 9.189 10.909 1.00 71.44 73 ASN A C 1
ATOM 575 O O . ASN A 1 73 ? 9.740 8.478 11.847 1.00 71.44 73 ASN A O 1
ATOM 579 N N . TYR A 1 74 ? 9.298 8.725 9.657 1.00 67.19 74 TYR A N 1
ATOM 580 C CA . TYR A 1 74 ? 9.857 7.445 9.252 1.00 67.19 74 TYR A CA 1
ATOM 581 C C . TYR A 1 74 ? 11.372 7.602 9.130 1.00 67.19 74 TYR A C 1
ATOM 583 O O . TYR A 1 74 ? 11.896 8.144 8.160 1.00 67.19 74 TYR A O 1
ATOM 591 N N . ASN A 1 75 ? 12.092 7.140 10.147 1.00 64.62 75 ASN A N 1
ATOM 592 C CA . ASN A 1 75 ? 13.541 7.047 10.102 1.00 64.62 75 ASN A CA 1
ATOM 593 C C . ASN A 1 75 ? 13.952 5.647 10.588 1.00 64.62 75 ASN A C 1
ATOM 595 O O . ASN A 1 75 ? 13.772 5.347 11.771 1.00 64.62 75 ASN A O 1
ATOM 599 N N . PRO A 1 76 ? 14.456 4.775 9.694 1.00 61.69 76 PRO A N 1
ATOM 600 C CA . PRO A 1 76 ? 14.783 3.390 10.031 1.00 61.69 76 PRO A CA 1
ATOM 601 C C . PRO A 1 76 ? 15.939 3.270 11.039 1.00 61.69 76 PRO A C 1
ATOM 603 O O . PRO A 1 76 ? 16.025 2.259 11.734 1.00 61.69 76 PRO A O 1
ATOM 606 N N . ASP A 1 77 ? 16.765 4.312 11.169 1.00 62.72 77 ASP A N 1
ATOM 607 C CA . ASP A 1 77 ? 17.951 4.350 12.033 1.00 62.72 7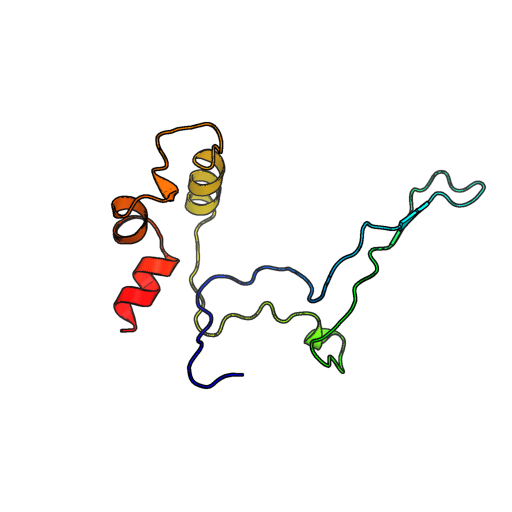7 ASP A CA 1
ATOM 608 C C . ASP A 1 77 ? 17.691 5.041 13.383 1.00 62.72 77 ASP A C 1
ATOM 610 O O . ASP A 1 77 ? 18.560 5.085 14.258 1.00 62.72 77 ASP A O 1
ATOM 614 N N . ARG A 1 78 ? 16.487 5.593 13.580 1.00 59.28 78 ARG A N 1
ATOM 615 C CA . ARG A 1 78 ? 16.082 6.237 14.832 1.00 59.28 78 ARG A CA 1
ATOM 616 C C . ARG A 1 78 ? 15.446 5.240 15.798 1.00 59.28 78 ARG A C 1
ATOM 618 O O . ARG A 1 78 ? 14.513 4.507 15.475 1.00 59.28 78 ARG A O 1
ATOM 625 N N . VAL A 1 79 ? 15.962 5.233 17.027 1.00 52.69 79 VAL A N 1
ATOM 626 C CA . VAL A 1 79 ? 15.509 4.354 18.118 1.00 52.69 79 VAL A CA 1
ATOM 627 C C . VAL A 1 79 ? 14.158 4.816 18.684 1.00 52.69 79 VAL A C 1
ATOM 629 O O . VAL A 1 79 ? 13.383 3.994 19.178 1.00 52.69 79 VAL A O 1
ATOM 632 N N . ASP A 1 80 ? 13.822 6.105 18.552 1.00 59.25 80 ASP A N 1
ATOM 633 C CA . ASP A 1 80 ? 12.499 6.661 18.833 1.00 59.25 80 ASP A CA 1
ATOM 634 C C . ASP A 1 80 ? 11.519 6.289 17.713 1.00 59.25 80 ASP A C 1
ATOM 636 O O . ASP A 1 80 ? 11.114 7.095 16.879 1.00 59.25 80 ASP A O 1
ATOM 640 N N . LYS A 1 81 ? 11.097 5.020 17.730 1.00 65.00 81 LYS A N 1
ATOM 641 C CA . LYS A 1 81 ? 10.037 4.427 16.900 1.00 65.00 81 LYS A CA 1
ATOM 642 C C . LYS A 1 81 ? 8.651 5.001 17.233 1.00 65.00 81 LYS A C 1
ATOM 644 O O . LYS A 1 81 ? 7.693 4.251 17.402 1.00 65.00 81 LYS A O 1
ATOM 649 N N . TYR A 1 82 ? 8.531 6.320 17.372 1.00 73.94 82 TYR A N 1
ATOM 650 C CA . TYR A 1 82 ? 7.318 6.996 17.819 1.00 73.94 82 TYR A CA 1
ATOM 651 C C . TYR A 1 82 ? 6.117 6.635 16.940 1.00 73.94 82 TYR A C 1
ATOM 653 O O . TYR A 1 82 ? 5.076 6.282 17.4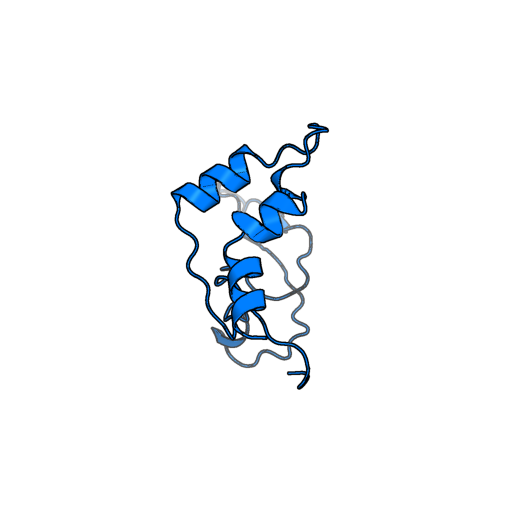84 1.00 73.94 82 TYR A O 1
ATOM 661 N N . ILE A 1 83 ? 6.275 6.586 15.613 1.00 79.25 83 ILE A N 1
ATOM 662 C CA . ILE A 1 83 ? 5.200 6.182 14.685 1.00 79.25 83 ILE A CA 1
ATOM 663 C C . ILE A 1 83 ? 4.754 4.716 14.839 1.00 79.25 83 ILE A C 1
ATOM 665 O O . ILE A 1 83 ? 3.655 4.364 14.430 1.00 79.25 83 ILE A O 1
ATOM 669 N N . TYR A 1 84 ? 5.572 3.864 15.463 1.00 79.12 84 TYR A N 1
ATOM 670 C CA . TYR A 1 84 ? 5.233 2.471 15.784 1.00 79.12 84 TYR A CA 1
ATOM 671 C C . TYR A 1 84 ? 4.883 2.281 17.264 1.00 79.12 84 TYR A C 1
ATOM 673 O O . TYR A 1 84 ? 4.700 1.154 17.729 1.00 79.12 84 TYR A O 1
ATOM 681 N N . SER A 1 85 ? 4.827 3.369 18.033 1.00 84.00 85 SER A N 1
ATOM 682 C CA . SER A 1 85 ? 4.466 3.318 19.442 1.00 84.00 85 SER A CA 1
ATOM 683 C C . SER A 1 85 ? 2.966 3.103 19.606 1.00 84.00 85 SER A C 1
ATOM 685 O O . SER A 1 85 ? 2.147 3.516 18.780 1.00 84.00 85 SER A O 1
ATOM 687 N N . LYS A 1 86 ? 2.594 2.505 20.739 1.00 89.38 86 LYS A N 1
ATOM 688 C CA . LYS A 1 86 ? 1.193 2.403 21.143 1.00 89.38 86 LYS A CA 1
ATOM 689 C C . LYS A 1 86 ? 0.546 3.790 21.195 1.00 89.38 86 LYS A C 1
ATOM 691 O O . LYS A 1 86 ? -0.546 3.972 20.675 1.00 89.38 86 LYS A O 1
ATOM 696 N N . ASP A 1 87 ? 1.233 4.778 21.753 1.00 88.81 87 ASP A N 1
ATOM 697 C CA . ASP A 1 87 ? 0.681 6.126 21.885 1.00 88.81 87 ASP A CA 1
ATOM 698 C C . ASP A 1 87 ? 0.349 6.748 20.528 1.00 88.81 87 ASP A C 1
ATOM 700 O O . ASP A 1 87 ? -0.702 7.372 20.388 1.00 88.81 87 ASP A O 1
ATOM 704 N N . PHE A 1 88 ? 1.184 6.526 19.511 1.00 88.56 88 PHE A N 1
ATOM 705 C CA . PHE A 1 88 ? 0.881 6.955 18.151 1.00 88.56 88 PHE A CA 1
ATOM 706 C C . PHE A 1 88 ? -0.341 6.240 17.579 1.00 88.56 88 PHE A C 1
ATOM 708 O O . PHE A 1 88 ? -1.262 6.912 17.120 1.00 88.56 88 PHE A O 1
ATOM 715 N N . LEU A 1 89 ? -0.404 4.909 17.671 1.00 89.62 89 LEU A N 1
ATOM 716 C CA . LEU A 1 89 ? -1.544 4.143 17.156 1.00 89.62 89 LEU A CA 1
ATOM 717 C C . LEU A 1 89 ? -2.875 4.608 17.767 1.00 89.62 89 LEU A C 1
ATOM 719 O O . LEU A 1 89 ? -3.855 4.818 17.059 1.00 89.62 89 LEU A O 1
ATOM 723 N N . TYR A 1 90 ? -2.923 4.818 19.082 1.00 91.38 90 TYR A N 1
ATOM 724 C CA . TYR A 1 90 ? -4.173 5.180 19.757 1.00 91.38 90 TYR A CA 1
ATOM 725 C C . TYR A 1 90 ? -4.553 6.658 19.580 1.00 91.38 90 TYR A C 1
ATOM 727 O O . TYR A 1 90 ? -5.744 6.971 19.510 1.00 91.38 90 TYR A O 1
ATOM 735 N N . ASN A 1 91 ? -3.575 7.568 19.497 1.00 89.69 91 ASN A N 1
ATOM 736 C CA . ASN A 1 91 ? -3.844 9.011 19.551 1.00 89.69 91 ASN A CA 1
ATOM 737 C C . ASN A 1 91 ? -3.646 9.742 18.216 1.00 89.69 91 ASN A C 1
ATOM 739 O O . ASN A 1 91 ? -4.259 10.790 18.000 1.00 89.69 91 ASN A O 1
ATOM 743 N N . HIS A 1 92 ? -2.835 9.202 17.307 1.00 87.94 92 HIS A N 1
ATOM 744 C CA . HIS A 1 92 ? -2.369 9.907 16.110 1.00 87.94 92 HIS A CA 1
ATOM 745 C C . HIS A 1 92 ? -2.645 9.165 14.797 1.00 87.94 92 HIS A C 1
ATOM 747 O O . HIS A 1 92 ? -2.859 9.832 13.790 1.00 87.94 92 HIS A O 1
ATOM 753 N N . ASP A 1 93 ? -2.707 7.832 14.799 1.00 90.19 93 ASP A N 1
ATOM 754 C CA . ASP A 1 93 ? -3.028 7.043 13.607 1.00 90.19 93 ASP A CA 1
ATOM 755 C C . ASP A 1 93 ? -4.536 7.139 13.270 1.00 90.19 93 ASP A C 1
ATOM 757 O O . ASP A 1 93 ? -5.384 6.682 14.050 1.00 90.19 93 ASP A O 1
ATOM 761 N N . PRO A 1 94 ?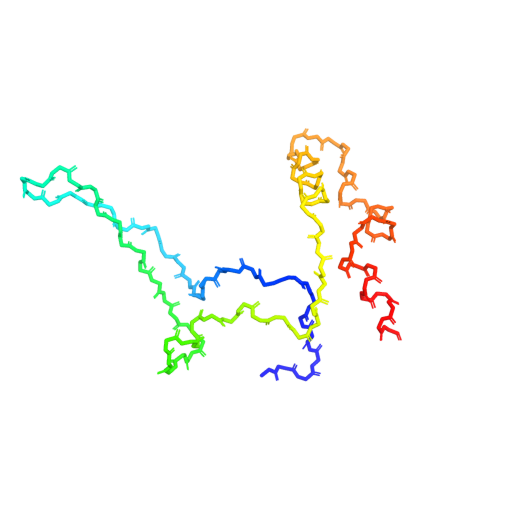 -4.915 7.734 12.124 1.00 91.62 94 PRO A N 1
ATOM 762 C CA . PRO A 1 94 ? -6.317 7.887 11.744 1.00 91.62 94 PRO A CA 1
ATOM 763 C C . PRO A 1 94 ? -6.991 6.552 11.394 1.00 91.62 94 PRO A C 1
ATOM 765 O O . PRO A 1 94 ? -8.176 6.375 11.692 1.00 91.62 94 PRO A O 1
ATOM 768 N N . VAL A 1 95 ? -6.250 5.600 10.820 1.00 92.75 95 VAL A N 1
ATOM 769 C CA . VAL A 1 95 ? -6.759 4.282 10.423 1.00 92.75 95 VAL A CA 1
ATOM 770 C C . VAL A 1 95 ? -7.044 3.454 11.669 1.00 92.75 95 VAL A C 1
ATOM 772 O O . VAL A 1 95 ? -8.155 2.946 11.839 1.00 92.75 95 VAL A O 1
ATOM 775 N N . PHE A 1 96 ? -6.095 3.392 12.604 1.00 93.44 96 PHE A N 1
ATOM 776 C CA . PHE A 1 96 ? -6.278 2.634 13.843 1.00 93.44 96 PHE A CA 1
ATOM 777 C C . PHE A 1 96 ? -7.436 3.189 14.684 1.00 93.44 96 PHE A C 1
ATOM 779 O O . PHE A 1 96 ? -8.299 2.446 15.161 1.00 93.44 96 PHE A O 1
ATOM 786 N N . ARG A 1 97 ? -7.531 4.519 14.798 1.00 92.56 97 ARG A N 1
ATOM 787 C CA . ARG A 1 97 ? -8.649 5.184 15.486 1.00 92.56 97 ARG A CA 1
ATOM 788 C C . ARG A 1 97 ? -9.991 4.945 14.806 1.00 92.56 97 ARG A C 1
ATOM 790 O O . ARG A 1 97 ? -11.010 4.919 15.497 1.00 92.56 97 ARG A O 1
ATOM 797 N N . LYS A 1 98 ? -10.023 4.785 13.479 1.00 94.50 98 LYS A N 1
ATOM 798 C CA . LYS A 1 98 ? -11.241 4.398 12.762 1.00 94.50 98 LYS A CA 1
ATOM 799 C C . LYS A 1 98 ? -11.662 2.983 13.153 1.00 94.50 98 LYS A C 1
ATOM 801 O O . LYS A 1 98 ? -12.816 2.800 13.528 1.00 94.50 98 LYS A O 1
ATOM 806 N N . VAL A 1 99 ? -10.735 2.023 13.141 1.00 93.56 99 VAL A N 1
ATOM 807 C CA . VAL A 1 99 ? -11.001 0.623 13.520 1.00 93.56 99 VAL A CA 1
ATOM 808 C C . VAL A 1 99 ? -11.583 0.527 14.933 1.00 93.56 99 VAL A C 1
ATOM 810 O O . VAL A 1 99 ? -12.591 -0.146 15.136 1.00 93.56 99 VAL A O 1
ATOM 813 N N . LEU A 1 100 ? -11.019 1.262 15.897 1.00 93.56 100 LEU A N 1
ATOM 814 C CA . LEU A 1 100 ? -11.510 1.273 17.282 1.00 93.56 100 LEU A CA 1
ATOM 815 C C . LEU A 1 100 ? -12.952 1.785 17.446 1.00 93.56 100 LEU A C 1
ATOM 817 O O . LEU A 1 100 ? -13.572 1.475 18.455 1.00 93.56 100 LEU A O 1
ATOM 821 N N . LYS A 1 101 ? -13.477 2.569 16.495 1.00 91.31 101 LYS A N 1
ATOM 822 C CA . LYS A 1 101 ? -14.853 3.104 16.528 1.00 91.31 101 LYS A CA 1
ATOM 823 C C . LYS A 1 101 ? -15.886 2.192 15.866 1.00 91.31 101 LYS A C 1
ATOM 825 O O . LYS A 1 101 ? -17.076 2.424 16.037 1.00 91.31 101 LYS A O 1
ATOM 830 N N . ILE A 1 102 ? -15.437 1.259 15.027 1.00 86.56 102 ILE A N 1
ATOM 831 C CA . ILE A 1 102 ? -16.311 0.349 14.266 1.00 86.56 102 ILE A CA 1
ATOM 832 C C . ILE A 1 102 ? -16.550 -0.951 15.046 1.00 86.56 102 ILE A C 1
ATOM 834 O O . ILE A 1 102 ? -17.520 -1.658 14.783 1.00 86.56 102 ILE A O 1
ATOM 838 N N . LYS A 1 103 ? -15.660 -1.256 15.995 1.00 60.88 103 LYS A N 1
ATOM 839 C CA . LYS A 1 103 ? -15.830 -2.323 16.978 1.00 60.88 103 LYS A CA 1
ATOM 840 C C . LYS A 1 103 ? -16.918 -1.972 17.991 1.00 60.88 103 LYS A C 1
ATOM 842 O O . LYS A 1 103 ? -17.647 -2.911 18.376 1.00 60.88 103 LYS A O 1
#

Sequence (103 aa):
MHKNIISVGETTGNLLGFGFAPLTFVLPNSCFVFQIEPVLDLSNAKTLYDYFHDNVEIPVEISVEQVVKNFNNYNPDRVDKYIYSKDFLYNHDPVFRKVLKIK

Secondary structure (DSSP, 8-state):
--TT---EE----PPPSEEPPPEEEE-TTT-PEEEE--EE--S---SGGGG-----SEE----HHHHHHHHHH--TT-S--GGGSHHHHHHT-HHHHHHHHH-

Foldseek 3Di:
DPPPDFFFEAQPPDFDFDWDDWDWDDDPPPPDIDTHTDGDDPQPDDDPCSRRPRDGRHYFDDDPVLVVVLVVLPDPPDPPVVCPDPCCLCPPDRRSVVVVVVD

Radius of gyration: 19.15 Å; chains: 1; bounding box: 35×32×55 Å